Protein AF-A0A1F4VF10-F1 (afdb_monomer_lite)

Structure (mmCIF, N/CA/C/O backbone):
data_AF-A0A1F4VF10-F1
#
_entry.id   AF-A0A1F4VF10-F1
#
loop_
_atom_site.group_PDB
_atom_site.id
_atom_site.type_symbol
_atom_site.label_atom_id
_atom_site.label_alt_id
_atom_site.label_comp_id
_atom_site.label_asym_id
_atom_site.label_entity_id
_atom_site.label_seq_id
_atom_site.pdbx_PDB_ins_code
_atom_site.Cartn_x
_atom_site.Cartn_y
_atom_site.Cartn_z
_atom_site.occupancy
_atom_site.B_iso_or_equiv
_atom_site.auth_seq_id
_atom_site.auth_comp_id
_atom_site.auth_asym_id
_atom_site.auth_atom_id
_atom_site.pdbx_PDB_model_num
ATOM 1 N N . MET A 1 1 ? -15.965 2.849 -6.035 1.00 57.81 1 MET A N 1
ATOM 2 C CA . MET A 1 1 ? -14.931 1.849 -5.709 1.00 57.81 1 MET A CA 1
ATOM 3 C C . MET A 1 1 ? -14.723 1.937 -4.213 1.00 57.81 1 MET A C 1
ATOM 5 O O . MET A 1 1 ? -14.448 3.036 -3.745 1.00 57.81 1 MET A O 1
ATOM 9 N N . ASP A 1 2 ? -14.997 0.861 -3.481 1.00 72.56 2 ASP A N 1
ATOM 10 C CA . ASP A 1 2 ? -14.744 0.811 -2.038 1.00 72.56 2 ASP A CA 1
ATOM 11 C C . ASP A 1 2 ? -13.236 0.696 -1.754 1.00 72.56 2 ASP A C 1
ATOM 13 O O . ASP A 1 2 ? -12.443 0.349 -2.637 1.00 72.56 2 ASP A O 1
ATOM 17 N N . ALA A 1 3 ? -12.830 1.033 -0.529 1.00 69.44 3 ALA A N 1
ATOM 18 C CA . ALA A 1 3 ? -11.419 1.080 -0.165 1.00 69.44 3 ALA A CA 1
ATOM 19 C C . ALA A 1 3 ? -10.743 -0.300 -0.197 1.00 69.44 3 ALA A C 1
ATOM 21 O O . ALA A 1 3 ? -9.562 -0.397 -0.534 1.00 69.44 3 ALA A O 1
ATOM 22 N N . ARG A 1 4 ? -11.507 -1.375 0.034 1.00 74.56 4 ARG A N 1
ATOM 23 C CA . ARG A 1 4 ? -11.015 -2.759 -0.040 1.00 74.56 4 ARG A CA 1
ATOM 24 C C . ARG A 1 4 ? -10.685 -3.185 -1.468 1.00 74.56 4 ARG A C 1
ATOM 26 O O . ARG A 1 4 ? -9.649 -3.800 -1.697 1.00 74.56 4 ARG A O 1
ATOM 33 N N . THR A 1 5 ? -11.493 -2.782 -2.444 1.00 74.31 5 THR A N 1
ATOM 34 C CA . THR A 1 5 ? -11.225 -2.975 -3.878 1.00 74.31 5 THR A CA 1
ATOM 35 C C . THR A 1 5 ? -9.927 -2.278 -4.285 1.00 74.31 5 THR A C 1
ATOM 37 O O . THR A 1 5 ? -9.185 -2.763 -5.133 1.00 74.31 5 THR A O 1
ATOM 40 N N . GLY A 1 6 ? -9.608 -1.150 -3.648 1.00 76.06 6 GLY A N 1
ATOM 41 C CA . GLY A 1 6 ? -8.337 -0.466 -3.839 1.00 76.06 6 GLY A CA 1
ATOM 42 C C . GLY A 1 6 ? -7.126 -1.270 -3.368 1.00 76.06 6 GLY A C 1
ATOM 43 O O . GLY A 1 6 ? -6.116 -1.311 -4.065 1.00 76.06 6 GLY A O 1
ATOM 44 N N . VAL A 1 7 ? -7.230 -1.948 -2.224 1.00 81.25 7 VAL A N 1
ATOM 45 C CA . VAL A 1 7 ? -6.156 -2.800 -1.681 1.00 81.25 7 VAL A CA 1
ATOM 46 C C . VAL A 1 7 ? -5.878 -4.008 -2.580 1.00 81.25 7 VAL A C 1
ATOM 48 O O . VAL A 1 7 ? -4.719 -4.389 -2.747 1.00 81.25 7 VAL A O 1
ATOM 51 N N . GLN A 1 8 ? -6.900 -4.537 -3.264 1.00 88.19 8 GLN A N 1
ATOM 52 C CA . GLN A 1 8 ? -6.737 -5.631 -4.232 1.00 88.19 8 GLN A CA 1
ATOM 53 C C . GLN A 1 8 ? -5.778 -5.291 -5.380 1.00 88.19 8 GLN A C 1
ATOM 55 O O . GLN A 1 8 ? -5.195 -6.199 -5.968 1.00 88.19 8 GLN A O 1
ATOM 60 N N . PHE A 1 9 ? -5.560 -4.008 -5.688 1.00 92.25 9 PHE A N 1
ATOM 61 C CA . PHE A 1 9 ? -4.565 -3.601 -6.680 1.00 92.25 9 PHE A CA 1
ATOM 62 C C . PHE A 1 9 ? -3.141 -3.989 -6.285 1.00 92.25 9 PHE A C 1
ATOM 64 O O . PHE A 1 9 ? -2.378 -4.420 -7.145 1.00 92.25 9 PHE A O 1
ATOM 71 N N . LEU A 1 10 ? -2.783 -3.877 -5.003 1.00 94.31 10 LEU A N 1
ATOM 72 C CA . LEU A 1 10 ? -1.461 -4.287 -4.525 1.00 94.31 10 LEU A CA 1
ATOM 73 C C . LEU A 1 10 ? -1.316 -5.812 -4.589 1.00 94.31 10 LEU A C 1
ATOM 75 O O . LEU A 1 10 ? -0.315 -6.310 -5.098 1.00 94.31 10 LEU A O 1
ATOM 79 N N . THR A 1 11 ? -2.351 -6.549 -4.174 1.00 92.50 11 THR A N 1
ATOM 80 C CA . THR A 1 11 ? -2.385 -8.016 -4.279 1.00 92.50 11 THR A CA 1
ATOM 81 C C . THR A 1 11 ? -2.278 -8.495 -5.727 1.00 92.50 11 THR A C 1
ATOM 83 O O . THR A 1 11 ? -1.568 -9.458 -6.000 1.00 92.50 11 THR A O 1
ATOM 86 N N . LEU A 1 12 ? -2.969 -7.837 -6.663 1.00 92.50 12 LEU A N 1
ATOM 87 C CA . LEU A 1 12 ? -2.910 -8.173 -8.085 1.00 92.50 12 LEU A CA 1
ATOM 88 C C . LEU A 1 12 ? -1.492 -7.995 -8.630 1.00 92.50 12 LEU A C 1
ATOM 90 O O . LEU A 1 12 ? -0.951 -8.921 -9.225 1.00 92.50 12 LEU A O 1
ATOM 94 N N . LEU A 1 13 ? -0.873 -6.837 -8.378 1.00 94.31 13 LEU A N 1
ATOM 95 C CA . LEU A 1 13 ? 0.493 -6.572 -8.833 1.00 94.31 13 LEU A CA 1
ATOM 96 C C . LEU A 1 13 ? 1.496 -7.583 -8.268 1.00 94.31 13 LEU A C 1
ATOM 98 O O . LEU A 1 13 ? 2.427 -7.967 -8.975 1.00 94.31 13 LEU A O 1
ATOM 102 N N . TYR A 1 14 ? 1.312 -8.003 -7.014 1.00 93.19 14 TYR A N 1
ATOM 103 C CA . TYR A 1 14 ? 2.162 -9.006 -6.379 1.00 93.19 14 TYR A CA 1
ATOM 104 C C . TYR A 1 14 ? 2.003 -10.378 -7.048 1.00 93.19 14 TYR A C 1
ATOM 106 O O . TYR A 1 14 ? 2.986 -10.985 -7.463 1.00 93.19 14 TYR A O 1
ATOM 114 N N . LYS A 1 15 ? 0.759 -10.833 -7.256 1.00 92.50 15 LYS A N 1
ATOM 115 C CA . LYS A 1 15 ? 0.464 -12.110 -7.934 1.00 92.50 15 LYS A CA 1
ATOM 116 C C . LYS A 1 15 ? 0.933 -12.147 -9.389 1.00 92.50 15 LYS A C 1
ATOM 118 O O . LYS A 1 15 ? 1.318 -13.204 -9.876 1.00 92.50 15 LYS A O 1
ATOM 123 N N . GLU A 1 16 ? 0.914 -11.009 -10.077 1.00 93.75 16 GLU A N 1
ATOM 124 C CA . GLU A 1 16 ? 1.448 -10.866 -11.437 1.00 93.75 16 GLU A CA 1
ATOM 125 C C . GLU A 1 16 ? 2.988 -10.773 -11.476 1.00 93.75 16 GLU A C 1
ATOM 127 O O . GLU A 1 16 ? 3.564 -10.669 -12.557 1.00 93.75 16 GLU A O 1
ATOM 132 N N . GLY A 1 17 ? 3.673 -10.770 -10.324 1.00 93.44 17 GLY A N 1
ATOM 133 C CA . GLY A 1 17 ? 5.131 -10.631 -10.239 1.00 93.44 17 GLY A CA 1
ATOM 134 C C . GLY A 1 17 ? 5.647 -9.246 -10.640 1.00 93.44 17 GLY A C 1
ATOM 135 O O . GLY A 1 17 ? 6.832 -9.071 -10.920 1.00 93.44 17 GLY A O 1
ATOM 136 N N . ARG A 1 18 ? 4.766 -8.242 -10.694 1.00 94.88 18 ARG A N 1
ATOM 137 C CA . ARG A 1 18 ? 5.110 -6.862 -11.078 1.00 94.88 18 ARG A CA 1
ATOM 138 C C . ARG A 1 18 ? 5.703 -6.083 -9.915 1.00 94.88 18 ARG A C 1
ATOM 140 O O . ARG A 1 18 ? 6.470 -5.138 -10.122 1.00 94.88 18 ARG A O 1
ATOM 147 N N . VAL A 1 19 ? 5.363 -6.485 -8.697 1.00 94.38 19 VAL A N 1
ATOM 148 C CA . VAL A 1 19 ? 5.940 -5.989 -7.448 1.00 94.38 19 VAL A CA 1
ATOM 149 C C . VAL A 1 19 ? 6.294 -7.167 -6.545 1.00 94.38 19 VAL A C 1
ATOM 151 O O . VAL A 1 19 ? 5.692 -8.231 -6.667 1.00 94.38 19 VAL A O 1
ATOM 154 N N . ASP A 1 20 ? 7.278 -6.987 -5.672 1.00 94.31 20 ASP A N 1
ATOM 155 C CA . ASP A 1 20 ? 7.726 -8.011 -4.723 1.00 94.31 20 ASP A CA 1
ATOM 156 C C . ASP A 1 20 ? 7.322 -7.682 -3.271 1.00 94.31 20 ASP A C 1
ATOM 158 O O . ASP A 1 20 ? 6.667 -6.675 -2.999 1.00 94.31 20 ASP A O 1
ATOM 162 N N . GLY A 1 21 ? 7.709 -8.529 -2.312 1.00 93.25 21 GLY A N 1
ATOM 163 C CA . GLY A 1 21 ? 7.387 -8.308 -0.896 1.00 93.25 21 GLY A CA 1
ATOM 164 C C . GLY A 1 21 ? 7.982 -7.010 -0.331 1.00 93.25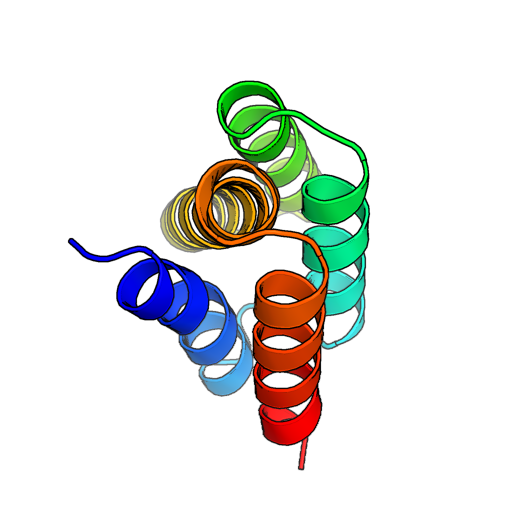 21 GLY A C 1
ATOM 165 O O . GLY A 1 21 ? 7.379 -6.373 0.529 1.00 93.25 21 GLY A O 1
ATOM 166 N N . LYS A 1 22 ? 9.124 -6.537 -0.854 1.00 95.31 22 LYS A N 1
ATOM 167 C CA . LYS A 1 22 ? 9.718 -5.258 -0.423 1.00 95.31 22 LYS A CA 1
ATOM 168 C C . LYS A 1 22 ? 8.901 -4.078 -0.930 1.00 95.31 22 LYS A C 1
ATOM 170 O O . LYS A 1 22 ? 8.705 -3.115 -0.190 1.00 95.31 22 LYS A O 1
ATOM 175 N N . ASP A 1 23 ? 8.419 -4.161 -2.167 1.00 96.06 23 ASP A N 1
ATOM 176 C CA . ASP A 1 23 ? 7.500 -3.176 -2.730 1.00 96.06 23 ASP A CA 1
ATOM 177 C C . ASP A 1 23 ? 6.207 -3.104 -1.879 1.00 96.06 23 ASP A C 1
ATOM 179 O O . ASP A 1 23 ? 5.727 -2.008 -1.578 1.00 96.06 23 ASP A O 1
ATOM 183 N N . ILE A 1 24 ? 5.668 -4.248 -1.431 1.00 96.00 24 ILE A N 1
ATOM 184 C CA . ILE A 1 24 ? 4.478 -4.303 -0.557 1.00 96.00 24 ILE A CA 1
ATOM 185 C C . ILE A 1 24 ? 4.745 -3.670 0.811 1.00 96.00 24 ILE A C 1
ATOM 187 O O . ILE A 1 24 ? 3.986 -2.795 1.234 1.00 96.00 24 ILE A O 1
ATOM 191 N N . GLU A 1 25 ? 5.845 -4.022 1.476 1.00 96.44 25 GLU A N 1
ATOM 192 C CA . GLU A 1 25 ? 6.224 -3.393 2.747 1.00 96.44 25 GLU A CA 1
ATOM 193 C C . GLU A 1 25 ? 6.404 -1.879 2.598 1.00 96.44 25 GLU A C 1
ATOM 195 O O . GLU A 1 25 ? 5.981 -1.104 3.462 1.00 96.44 25 GLU A O 1
ATOM 200 N N . LYS A 1 26 ? 6.933 -1.424 1.455 1.00 97.62 26 LYS A N 1
ATOM 201 C CA . LYS A 1 26 ? 7.055 0.008 1.182 1.00 97.62 26 LYS A CA 1
ATOM 202 C C . LYS A 1 26 ? 5.700 0.694 1.011 1.00 97.62 26 LYS A C 1
ATOM 204 O O . LYS A 1 26 ? 5.526 1.818 1.488 1.00 97.62 26 LYS A O 1
ATOM 209 N N . ALA A 1 27 ? 4.730 0.045 0.364 1.00 97.06 27 ALA A N 1
ATOM 210 C CA . ALA A 1 27 ? 3.361 0.554 0.282 1.00 97.06 27 ALA A CA 1
ATOM 211 C C . ALA A 1 27 ? 2.740 0.714 1.679 1.00 97.06 27 ALA A C 1
ATOM 213 O O . ALA A 1 27 ? 2.155 1.759 1.978 1.00 97.06 27 ALA A O 1
ATOM 214 N N . ILE A 1 28 ? 2.917 -0.284 2.548 1.00 97.00 28 ILE A N 1
ATOM 215 C CA . ILE A 1 28 ? 2.406 -0.279 3.926 1.00 97.00 28 ILE A CA 1
ATOM 216 C C . ILE A 1 28 ? 3.029 0.870 4.729 1.00 97.00 28 ILE A C 1
ATOM 218 O O . ILE A 1 28 ? 2.305 1.647 5.354 1.00 97.00 28 ILE A O 1
ATOM 222 N N . GLU A 1 29 ? 4.351 1.045 4.653 1.00 98.00 29 GLU A N 1
ATOM 223 C CA . GLU A 1 29 ? 5.076 2.147 5.302 1.00 98.00 29 GLU A CA 1
ATOM 224 C C . GLU A 1 29 ? 4.541 3.525 4.861 1.00 98.00 29 GLU A C 1
ATOM 226 O O . GLU A 1 29 ? 4.273 4.411 5.683 1.00 98.00 29 GLU A O 1
ATOM 231 N N . ILE A 1 30 ? 4.340 3.711 3.552 1.00 97.94 30 ILE A N 1
ATOM 232 C CA . ILE A 1 30 ? 3.816 4.958 2.979 1.00 97.94 30 ILE A CA 1
ATOM 233 C C . ILE A 1 30 ? 2.373 5.210 3.438 1.00 97.94 30 ILE A C 1
ATOM 235 O O . ILE A 1 30 ? 2.020 6.343 3.775 1.00 97.94 30 ILE A O 1
ATOM 239 N N . ALA A 1 31 ? 1.525 4.182 3.443 1.00 97.38 31 ALA A N 1
ATOM 240 C CA . ALA A 1 31 ? 0.125 4.303 3.837 1.00 97.38 31 ALA A CA 1
ATOM 241 C C . ALA A 1 31 ? -0.051 4.561 5.345 1.00 97.38 31 ALA A C 1
ATOM 243 O O . ALA A 1 31 ? -0.927 5.334 5.745 1.00 97.38 31 ALA A O 1
ATOM 244 N N . GLY A 1 32 ? 0.811 3.967 6.175 1.00 96.88 32 GLY A N 1
ATOM 2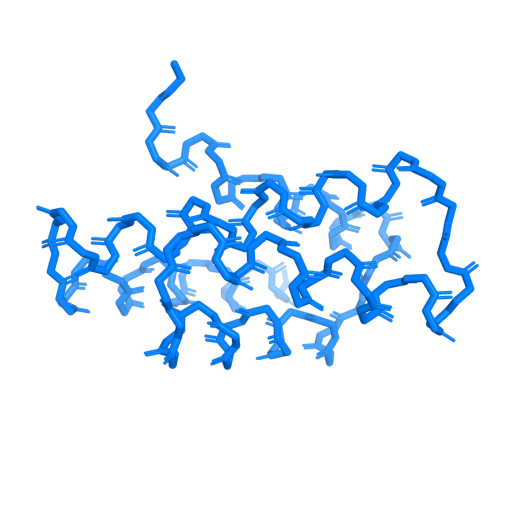45 C CA . GLY A 1 32 ? 0.812 4.155 7.626 1.00 96.88 32 GLY A CA 1
ATOM 246 C C . GLY A 1 32 ? 1.237 5.560 8.059 1.00 96.88 32 GLY A C 1
ATOM 247 O O . GLY A 1 32 ? 0.746 6.082 9.057 1.00 96.88 32 GLY A O 1
ATOM 248 N N . SER A 1 33 ? 2.110 6.212 7.287 1.00 96.44 33 SER A N 1
ATOM 249 C CA . SER A 1 33 ? 2.735 7.484 7.678 1.00 96.44 33 SER A CA 1
ATOM 250 C C . SER A 1 33 ? 2.150 8.731 7.005 1.00 96.44 33 SER A C 1
ATOM 252 O O . SER A 1 33 ? 2.350 9.841 7.501 1.00 96.44 33 SER A O 1
ATOM 254 N N . LYS A 1 34 ? 1.441 8.594 5.878 1.00 96.56 34 LYS A N 1
ATOM 255 C CA . LYS A 1 34 ? 0.999 9.737 5.056 1.00 96.56 34 LYS A CA 1
ATOM 256 C C . LYS A 1 34 ? -0.521 9.824 4.907 1.00 96.56 34 LYS A C 1
ATOM 258 O O . LYS A 1 34 ? -1.259 8.885 5.202 1.00 96.56 34 LYS A O 1
ATOM 263 N N . SER A 1 35 ? -0.993 10.999 4.483 1.00 97.00 35 SER A N 1
ATOM 264 C CA . SER A 1 35 ? -2.383 11.204 4.063 1.00 97.00 35 SER A CA 1
ATOM 265 C C . SER A 1 35 ? -2.635 10.536 2.704 1.00 97.00 35 SER A C 1
ATOM 267 O O . SER A 1 35 ? -1.689 10.400 1.931 1.00 97.00 35 SER A O 1
ATOM 269 N N . PRO A 1 36 ? -3.886 10.192 2.343 1.00 96.88 36 PRO A N 1
ATOM 270 C CA . PRO A 1 36 ? -4.173 9.491 1.089 1.00 96.88 36 PRO A CA 1
ATOM 271 C C . PRO A 1 36 ? -3.572 10.128 -0.173 1.00 96.88 36 PRO A C 1
ATOM 273 O O . PRO A 1 36 ? -3.028 9.419 -1.018 1.00 96.88 36 PRO A O 1
ATOM 276 N N . SER A 1 37 ? -3.636 11.456 -0.305 1.00 97.06 37 SER A N 1
ATOM 277 C CA . SER A 1 37 ? -3.045 12.156 -1.454 1.00 97.06 37 SER A CA 1
ATOM 278 C C . SER A 1 37 ? -1.517 12.063 -1.446 1.00 97.06 37 SER A C 1
ATOM 280 O O . SER A 1 37 ? -0.921 11.687 -2.448 1.00 97.06 37 SER A O 1
ATOM 282 N N . ALA A 1 38 ? -0.882 12.302 -0.296 1.00 97.94 38 ALA A N 1
ATOM 283 C CA . ALA A 1 38 ? 0.571 12.204 -0.174 1.00 97.94 38 ALA A CA 1
ATOM 284 C C . ALA A 1 38 ? 1.082 10.759 -0.334 1.00 97.94 38 ALA A C 1
ATOM 286 O O . ALA A 1 38 ? 2.184 10.544 -0.835 1.00 97.94 38 ALA A O 1
ATOM 287 N N . SER A 1 39 ? 0.288 9.762 0.066 1.00 97.88 39 SER A N 1
ATOM 288 C CA . SER A 1 39 ? 0.575 8.345 -0.158 1.00 97.88 39 SER A CA 1
ATOM 289 C C . SER A 1 39 ? 0.563 7.993 -1.644 1.00 97.88 39 SER A C 1
ATOM 291 O O . SER A 1 39 ? 1.435 7.251 -2.088 1.00 97.88 39 SER A O 1
ATOM 293 N N . PHE A 1 40 ? -0.373 8.552 -2.420 1.00 97.69 40 PHE A N 1
ATOM 294 C CA . PHE A 1 40 ? -0.423 8.372 -3.873 1.00 97.69 40 PHE A CA 1
ATOM 295 C C . PHE A 1 40 ? 0.856 8.886 -4.544 1.00 97.69 40 PHE A C 1
ATOM 297 O O . PHE A 1 40 ? 1.520 8.140 -5.265 1.00 97.69 40 PHE A O 1
ATOM 304 N N . ASP A 1 41 ? 1.235 10.133 -4.255 1.00 98.00 41 ASP A N 1
ATOM 305 C CA . ASP A 1 41 ? 2.403 10.768 -4.869 1.00 98.00 41 ASP A CA 1
ATOM 306 C C . ASP A 1 41 ? 3.706 10.059 -4.474 1.00 98.00 41 ASP A C 1
ATOM 308 O O . ASP A 1 41 ? 4.544 9.768 -5.329 1.00 98.00 41 ASP A O 1
ATOM 312 N N . ALA A 1 42 ? 3.861 9.711 -3.191 1.00 98.19 42 ALA A N 1
ATOM 313 C CA . ALA A 1 42 ? 5.047 9.015 -2.693 1.00 98.19 42 ALA A CA 1
ATOM 314 C C . ALA A 1 42 ? 5.201 7.611 -3.302 1.00 98.19 42 ALA A C 1
ATOM 316 O O . ALA A 1 42 ? 6.301 7.226 -3.699 1.00 98.19 42 ALA A O 1
ATOM 317 N N . ALA A 1 43 ? 4.107 6.856 -3.414 1.00 97.62 43 ALA A N 1
ATOM 318 C CA . ALA A 1 43 ? 4.106 5.525 -4.015 1.00 97.62 43 ALA A CA 1
ATOM 319 C C . ALA A 1 43 ? 4.364 5.572 -5.533 1.00 97.62 43 ALA A C 1
ATOM 321 O O . ALA A 1 43 ? 5.091 4.733 -6.078 1.00 97.62 43 ALA A O 1
ATOM 322 N N . GLY A 1 44 ? 3.819 6.585 -6.212 1.00 97.06 44 GLY A N 1
ATOM 323 C CA . GLY A 1 44 ? 4.107 6.858 -7.617 1.00 97.06 44 GLY A CA 1
ATOM 324 C C . GLY A 1 44 ? 5.571 7.245 -7.846 1.00 97.06 44 GLY A C 1
ATOM 325 O O . GLY A 1 44 ? 6.192 6.772 -8.795 1.00 97.06 44 GLY A O 1
ATOM 326 N N . LEU A 1 45 ? 6.171 8.055 -6.974 1.00 97.62 45 LEU A N 1
ATOM 327 C CA . LEU A 1 45 ? 7.597 8.371 -7.069 1.00 97.62 45 LEU A CA 1
ATOM 328 C C . LEU A 1 45 ? 8.465 7.127 -6.834 1.00 97.62 45 LEU A C 1
ATOM 330 O O . LEU A 1 45 ? 9.374 6.863 -7.617 1.00 97.62 45 LEU A O 1
ATOM 334 N N . TYR A 1 46 ? 8.153 6.338 -5.804 1.00 97.62 46 TYR A N 1
ATOM 335 C CA . TYR A 1 46 ? 8.880 5.111 -5.477 1.00 97.62 46 TYR A CA 1
ATOM 336 C C . TYR A 1 46 ? 8.954 4.140 -6.664 1.00 97.62 46 TYR A C 1
ATOM 338 O O . TYR A 1 46 ? 10.041 3.768 -7.099 1.00 97.62 46 TYR A O 1
ATOM 346 N N . THR A 1 47 ? 7.810 3.779 -7.248 1.00 96.38 47 THR A N 1
ATOM 347 C CA . THR A 1 47 ? 7.777 2.810 -8.358 1.00 96.38 47 THR A CA 1
ATOM 348 C C . THR A 1 47 ? 8.424 3.337 -9.641 1.00 96.38 47 THR A C 1
ATOM 350 O O . THR A 1 47 ? 9.007 2.551 -10.386 1.00 96.38 47 THR A O 1
ATOM 353 N N . ARG A 1 48 ? 8.394 4.659 -9.885 1.00 94.38 48 ARG A N 1
ATOM 354 C CA . ARG A 1 48 ? 9.172 5.299 -10.966 1.00 94.38 48 ARG A CA 1
ATOM 355 C C . ARG A 1 48 ? 10.672 5.112 -10.769 1.00 94.38 48 ARG A C 1
ATOM 357 O O . ARG A 1 48 ? 11.361 4.760 -11.718 1.00 94.38 48 ARG A O 1
ATOM 364 N N . LEU A 1 49 ? 11.169 5.329 -9.550 1.00 96.50 49 LEU A N 1
ATOM 365 C CA . LEU A 1 49 ? 12.589 5.153 -9.226 1.00 96.50 49 LEU A CA 1
ATOM 366 C C . LEU A 1 49 ? 13.034 3.690 -9.353 1.00 96.50 49 LEU A C 1
ATOM 368 O O . LEU A 1 49 ? 14.168 3.430 -9.736 1.00 96.50 49 LEU A O 1
ATOM 372 N N . MET A 1 50 ? 12.124 2.747 -9.105 1.00 94.81 50 MET A N 1
ATOM 373 C CA . MET A 1 50 ? 12.344 1.311 -9.316 1.00 94.81 50 MET A CA 1
ATOM 374 C C . MET A 1 50 ? 12.233 0.878 -10.791 1.00 94.81 50 MET A C 1
ATOM 376 O O . MET A 1 50 ? 12.321 -0.312 -11.083 1.00 94.81 50 MET A O 1
ATOM 380 N N . GLY A 1 51 ? 12.009 1.811 -11.725 1.00 94.94 51 GLY A N 1
ATOM 381 C CA . GLY A 1 51 ? 11.931 1.524 -13.160 1.00 94.94 51 GLY A CA 1
ATOM 382 C C . GLY A 1 51 ? 10.693 0.729 -13.586 1.00 94.94 51 GLY A C 1
ATOM 383 O O . GLY A 1 51 ? 10.701 0.116 -14.652 1.00 94.94 51 GLY A O 1
ATOM 384 N N . LYS A 1 52 ? 9.631 0.711 -12.770 1.00 94.12 52 LYS A N 1
ATOM 385 C CA . LYS A 1 52 ? 8.382 0.008 -13.098 1.00 94.12 52 LYS A CA 1
ATOM 386 C C . LYS A 1 52 ? 7.619 0.768 -14.192 1.00 94.12 52 LYS A C 1
ATOM 388 O O . LYS A 1 52 ? 7.669 1.997 -14.262 1.00 94.12 52 LYS A O 1
ATOM 393 N N . ASP A 1 53 ? 6.868 0.047 -15.021 1.00 95.81 53 ASP A N 1
ATOM 394 C CA . ASP A 1 53 ? 6.071 0.652 -16.091 1.00 95.81 53 ASP A CA 1
ATOM 395 C C . ASP A 1 53 ? 4.924 1.535 -15.555 1.00 95.81 53 ASP A C 1
ATOM 397 O O . ASP A 1 53 ? 4.522 1.457 -14.389 1.00 95.81 53 ASP A O 1
ATOM 401 N N . GLN A 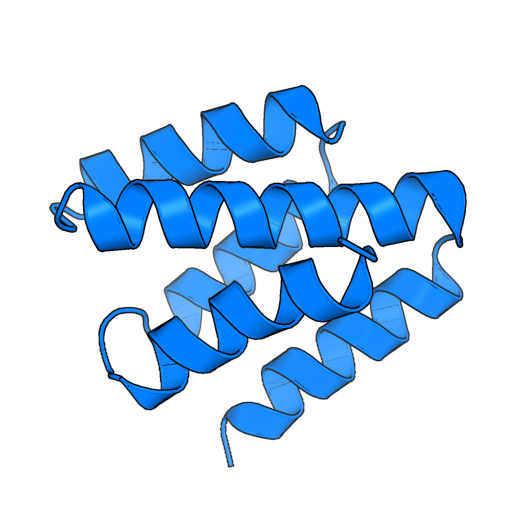1 54 ? 4.358 2.371 -16.429 1.00 95.00 54 GLN A N 1
ATOM 402 C CA . GLN A 1 54 ? 3.326 3.346 -16.065 1.00 95.00 54 GLN A CA 1
ATOM 403 C C . GLN A 1 54 ? 2.059 2.709 -15.468 1.00 95.00 54 GLN A C 1
ATOM 405 O O . GLN A 1 54 ? 1.438 3.301 -14.581 1.00 95.00 54 GLN A O 1
ATOM 410 N N . MET A 1 55 ? 1.666 1.515 -15.919 1.00 95.31 55 MET A N 1
ATOM 411 C CA . MET A 1 55 ? 0.480 0.840 -15.399 1.00 95.31 55 MET A CA 1
ATOM 412 C C . MET A 1 55 ? 0.746 0.254 -14.009 1.00 95.31 55 MET A C 1
ATOM 414 O O . MET A 1 55 ? -0.105 0.404 -13.128 1.00 95.31 55 MET A O 1
ATOM 418 N N . THR A 1 56 ? 1.931 -0.328 -13.776 1.00 95.75 56 THR A N 1
ATOM 419 C CA . THR A 1 56 ? 2.364 -0.739 -12.425 1.00 95.75 56 THR A CA 1
ATOM 420 C C . THR A 1 56 ? 2.370 0.466 -11.494 1.00 95.75 56 THR A C 1
ATOM 422 O O . THR A 1 56 ? 1.794 0.413 -10.412 1.00 95.75 56 THR A O 1
ATOM 425 N N . ASN A 1 57 ? 2.956 1.579 -11.940 1.00 96.75 57 ASN A N 1
ATOM 426 C CA . ASN A 1 57 ? 3.062 2.811 -11.168 1.00 96.75 57 ASN A CA 1
ATOM 427 C C . ASN A 1 57 ? 1.702 3.327 -10.681 1.00 96.75 57 ASN A C 1
ATOM 429 O O . ASN A 1 57 ? 1.501 3.535 -9.485 1.00 96.75 57 ASN A O 1
ATOM 433 N N . LEU A 1 58 ? 0.756 3.505 -11.608 1.00 96.06 58 LEU A N 1
ATOM 434 C CA . LEU A 1 58 ? -0.572 4.027 -11.294 1.00 96.06 58 LEU A CA 1
ATOM 435 C C . LEU A 1 58 ? -1.365 3.067 -10.408 1.00 96.06 58 LEU A C 1
ATOM 437 O O . LEU A 1 58 ? -2.033 3.505 -9.472 1.00 96.06 58 LEU A O 1
ATOM 441 N N . THR A 1 59 ? -1.300 1.770 -10.701 1.00 96.06 59 THR A N 1
ATOM 442 C CA . THR A 1 59 ? -2.008 0.734 -9.940 1.00 96.06 59 THR A CA 1
ATOM 443 C C . THR A 1 59 ? -1.469 0.649 -8.511 1.00 96.06 59 THR A C 1
ATOM 445 O O . THR A 1 59 ? -2.251 0.670 -7.561 1.00 96.06 59 THR A O 1
ATOM 448 N N . PHE A 1 60 ? -0.145 0.686 -8.346 1.00 97.19 60 PHE A N 1
ATOM 449 C CA . PHE A 1 60 ? 0.518 0.690 -7.045 1.00 97.19 60 PHE A CA 1
ATOM 450 C C . PHE A 1 60 ? 0.179 1.953 -6.248 1.00 97.19 60 PHE A C 1
ATOM 452 O O . PHE A 1 60 ? -0.259 1.867 -5.105 1.00 97.19 60 PHE A O 1
ATOM 459 N N . ALA A 1 61 ? 0.282 3.134 -6.865 1.00 97.19 61 ALA A N 1
ATOM 460 C CA . ALA A 1 61 ? -0.057 4.398 -6.215 1.00 97.19 61 ALA A CA 1
ATOM 461 C C . ALA A 1 61 ? -1.523 4.449 -5.753 1.00 97.19 61 ALA A C 1
ATOM 463 O O . ALA A 1 61 ? -1.813 4.903 -4.643 1.00 97.19 61 ALA A O 1
ATOM 464 N N . LYS A 1 62 ? -2.456 3.945 -6.574 1.00 96.06 62 LYS A N 1
ATOM 465 C CA . LYS A 1 62 ? -3.873 3.820 -6.196 1.00 96.06 62 LYS A CA 1
ATOM 466 C C . LYS A 1 62 ? -4.058 2.870 -5.019 1.00 96.06 62 LYS A C 1
ATOM 468 O O . LYS A 1 62 ? -4.774 3.226 -4.087 1.00 96.06 62 LYS A O 1
ATOM 473 N N . GLY A 1 63 ? -3.425 1.700 -5.054 1.00 96.38 63 GLY A N 1
ATOM 474 C CA . GLY A 1 63 ? -3.526 0.721 -3.976 1.00 96.38 63 GLY A CA 1
ATOM 475 C C . GLY A 1 63 ? -3.004 1.262 -2.647 1.00 96.38 63 GLY A C 1
ATOM 476 O O . GLY A 1 63 ? -3.713 1.230 -1.642 1.00 96.38 63 GLY A O 1
ATOM 477 N N . THR A 1 64 ? -1.830 1.893 -2.663 1.00 97.44 64 THR A N 1
ATOM 478 C CA . THR A 1 64 ? -1.237 2.535 -1.481 1.00 97.44 64 THR A CA 1
ATOM 479 C C . THR A 1 64 ? -2.103 3.675 -0.943 1.00 97.44 64 THR A C 1
ATOM 481 O O . THR A 1 64 ? -2.297 3.800 0.267 1.00 97.44 64 THR A O 1
ATOM 484 N N . ARG A 1 65 ? -2.685 4.495 -1.829 1.00 97.38 65 ARG A N 1
ATOM 485 C CA . ARG A 1 65 ? -3.646 5.535 -1.435 1.00 97.38 65 ARG A CA 1
ATOM 486 C C . ARG A 1 65 ? -4.864 4.944 -0.737 1.00 97.38 65 ARG A C 1
ATOM 488 O O . ARG A 1 65 ? -5.288 5.490 0.276 1.00 97.38 65 ARG A O 1
ATOM 495 N N . TRP A 1 66 ? -5.447 3.879 -1.277 1.00 96.44 66 TRP A N 1
ATOM 496 C CA . TRP A 1 66 ? -6.628 3.256 -0.683 1.00 96.44 66 TRP A CA 1
ATOM 497 C C . TRP A 1 66 ? -6.332 2.624 0.672 1.00 96.44 66 TRP A C 1
ATOM 499 O O . TRP A 1 66 ? -7.129 2.781 1.590 1.00 96.44 66 TRP A O 1
AT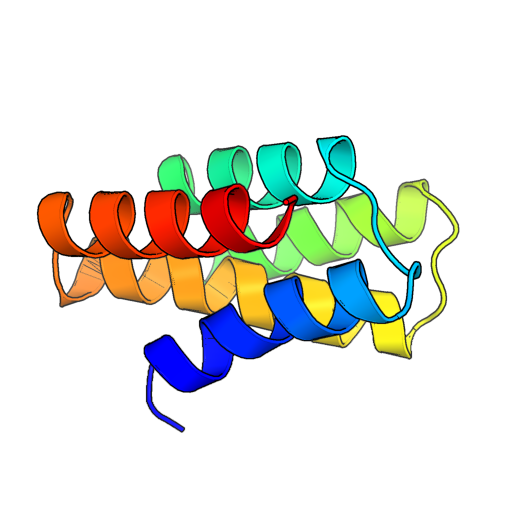OM 509 N N . LEU A 1 67 ? -5.152 2.033 0.845 1.00 95.88 67 LEU A N 1
ATOM 510 C CA . LEU A 1 67 ? -4.709 1.550 2.149 1.00 95.88 67 LEU A CA 1
ATOM 511 C C . LEU A 1 67 ? -4.621 2.700 3.180 1.00 95.88 67 LEU A C 1
ATOM 513 O O . LEU A 1 67 ? -5.073 2.562 4.314 1.00 95.88 67 LEU A O 1
ATOM 517 N N . ALA A 1 68 ? -4.143 3.880 2.768 1.00 96.69 68 ALA A N 1
ATOM 518 C CA . ALA A 1 68 ? -4.152 5.079 3.613 1.00 96.69 68 ALA A CA 1
ATOM 519 C C . ALA A 1 68 ? -5.570 5.624 3.884 1.00 96.69 68 ALA A C 1
ATOM 521 O O . ALA A 1 68 ? -5.811 6.211 4.940 1.00 96.69 68 ALA A O 1
ATOM 522 N N . VAL A 1 69 ? -6.514 5.444 2.949 1.00 96.31 69 VAL A N 1
ATOM 523 C CA . VAL A 1 69 ? -7.935 5.781 3.155 1.00 96.31 69 VAL A CA 1
ATOM 524 C C . VAL A 1 69 ? -8.544 4.890 4.230 1.00 96.31 69 VAL A C 1
ATOM 526 O O . VAL A 1 69 ? -9.187 5.428 5.121 1.00 96.31 69 VAL A O 1
ATOM 529 N N . ILE A 1 70 ? -8.288 3.577 4.206 1.00 95.38 70 ILE A N 1
ATOM 530 C CA . ILE A 1 70 ? -8.764 2.650 5.249 1.00 95.38 70 ILE A CA 1
ATOM 531 C C . ILE A 1 70 ? -8.287 3.125 6.622 1.00 95.38 70 ILE A C 1
ATOM 533 O O . ILE A 1 70 ? -9.096 3.297 7.527 1.00 95.38 70 ILE A O 1
ATOM 537 N N . ARG A 1 71 ? -6.995 3.444 6.768 1.00 95.75 71 ARG A N 1
ATOM 538 C CA . ARG A 1 71 ? -6.451 3.969 8.032 1.00 95.75 71 ARG A CA 1
ATOM 539 C C . ARG A 1 71 ? -7.167 5.233 8.509 1.00 95.75 71 ARG A C 1
ATOM 541 O O . ARG A 1 71 ? -7.430 5.378 9.698 1.00 95.75 71 ARG A O 1
ATOM 548 N N . ARG A 1 72 ? -7.448 6.161 7.591 1.00 95.69 72 ARG A N 1
ATOM 549 C CA . ARG A 1 72 ? -8.063 7.459 7.901 1.00 95.69 72 ARG A CA 1
ATOM 550 C C . ARG A 1 72 ? -9.555 7.343 8.229 1.00 95.69 72 ARG A C 1
ATOM 552 O O . ARG A 1 72 ? -10.000 7.992 9.168 1.00 95.69 72 ARG A O 1
ATOM 559 N N . ASP A 1 73 ? -10.300 6.567 7.444 1.00 95.62 73 ASP A N 1
ATOM 560 C CA . ASP A 1 73 ? -11.770 6.555 7.458 1.00 95.62 73 ASP A CA 1
ATOM 561 C C . ASP A 1 73 ? -12.335 5.387 8.279 1.00 95.62 73 ASP A C 1
ATOM 563 O O . ASP A 1 73 ? -13.368 5.535 8.926 1.00 95.62 73 ASP A O 1
ATOM 567 N N . GLU A 1 74 ? -11.654 4.237 8.281 1.00 93.88 74 GLU A N 1
ATOM 568 C CA . GLU A 1 74 ? -12.062 3.016 8.995 1.00 93.88 74 GLU A CA 1
ATOM 569 C C . GLU A 1 74 ? -11.221 2.761 10.264 1.00 93.88 74 GLU A C 1
ATOM 571 O O . GLU A 1 74 ? -11.590 1.942 11.107 1.00 93.88 74 GLU A O 1
ATOM 576 N N . GLY A 1 75 ? -10.111 3.486 10.431 1.00 94.19 75 GLY A N 1
ATOM 577 C CA . GLY A 1 75 ? -9.255 3.447 11.614 1.00 94.19 75 GLY A CA 1
ATOM 578 C C . GLY A 1 75 ? -8.121 2.419 11.557 1.00 94.19 75 GLY A C 1
ATOM 579 O O . GLY A 1 75 ? -7.960 1.646 10.612 1.00 94.19 75 GLY A O 1
ATOM 580 N N . GLU A 1 76 ? -7.308 2.419 12.615 1.00 94.62 76 GLU A N 1
ATOM 581 C CA . GLU A 1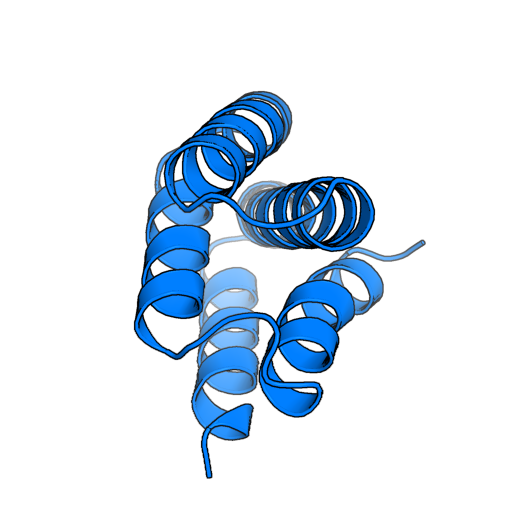 76 ? -6.060 1.647 12.688 1.00 94.62 76 GLU A CA 1
ATOM 582 C C . GLU A 1 76 ? -6.286 0.125 12.665 1.00 94.62 76 GLU A C 1
ATOM 584 O O . GLU A 1 76 ? -5.529 -0.612 12.040 1.00 94.62 76 GLU A O 1
ATOM 589 N N . GLU A 1 77 ? -7.355 -0.364 13.295 1.00 94.62 77 GLU A N 1
ATOM 590 C CA . GLU A 1 77 ? -7.661 -1.800 13.325 1.00 94.62 77 GLU A CA 1
ATOM 591 C C . GLU A 1 77 ? -8.082 -2.334 11.947 1.00 94.62 77 GLU A C 1
ATOM 593 O O . GLU A 1 77 ? -7.709 -3.446 11.570 1.00 94.62 77 GLU A O 1
ATOM 598 N N . ALA A 1 78 ? -8.816 -1.540 11.161 1.00 94.12 78 ALA A N 1
ATOM 599 C CA . ALA A 1 78 ? -9.155 -1.894 9.784 1.00 94.12 78 ALA A CA 1
ATOM 600 C C . ALA A 1 78 ? -7.910 -1.884 8.885 1.00 94.12 78 ALA A C 1
ATOM 602 O O . ALA A 1 78 ? -7.733 -2.778 8.056 1.00 94.12 78 ALA A O 1
ATOM 603 N N . PHE A 1 79 ? -7.014 -0.915 9.094 1.00 95.06 79 PHE A N 1
ATOM 604 C CA . PHE A 1 79 ? -5.732 -0.84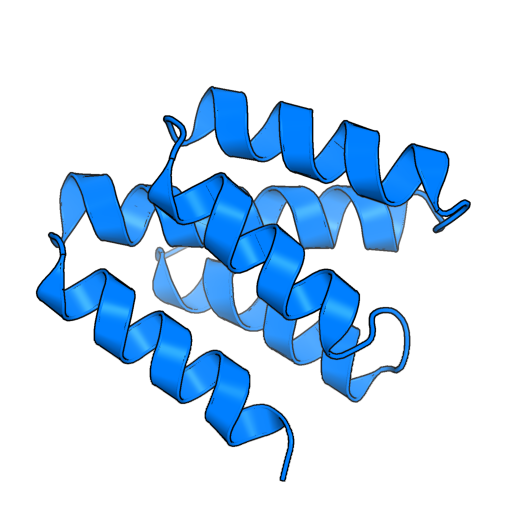7 8.400 1.00 95.06 79 PHE A CA 1
ATOM 605 C C . PHE A 1 79 ? -4.866 -2.082 8.678 1.00 95.06 79 PHE A C 1
ATOM 607 O O . PHE A 1 79 ? -4.402 -2.712 7.731 1.00 95.06 79 PHE A O 1
ATOM 614 N N . LYS A 1 80 ? -4.708 -2.490 9.945 1.00 94.81 80 LYS A N 1
ATOM 615 C CA . LYS A 1 80 ? -3.947 -3.699 10.308 1.00 94.81 80 LYS A CA 1
ATOM 616 C C . LYS A 1 80 ? -4.498 -4.957 9.643 1.00 94.81 80 LYS A C 1
ATOM 618 O O . LYS A 1 80 ? -3.717 -5.711 9.076 1.00 94.81 80 LYS A O 1
ATOM 623 N N . LYS A 1 81 ? -5.823 -5.147 9.633 1.00 93.25 81 LYS A N 1
ATOM 624 C CA . LYS A 1 81 ? -6.453 -6.287 8.944 1.00 93.25 81 LYS A CA 1
ATOM 625 C C . LYS A 1 81 ? -6.140 -6.297 7.448 1.00 93.25 81 LYS A C 1
ATOM 627 O O . LYS A 1 81 ? -5.753 -7.330 6.915 1.00 93.25 81 LYS A O 1
ATOM 632 N N . ALA A 1 82 ? -6.234 -5.145 6.783 1.00 92.88 82 ALA A N 1
ATOM 633 C CA . ALA A 1 82 ? -5.883 -5.034 5.368 1.00 92.88 82 ALA A CA 1
ATOM 634 C C . ALA A 1 82 ? -4.391 -5.333 5.109 1.00 92.88 82 ALA A C 1
ATOM 636 O O . ALA A 1 82 ? -4.045 -5.951 4.104 1.00 92.88 82 ALA A O 1
ATOM 637 N N . VAL A 1 83 ? -3.502 -4.929 6.023 1.00 93.75 83 VAL A N 1
ATOM 638 C CA . VAL A 1 83 ? -2.066 -5.254 5.970 1.00 93.75 83 VAL A CA 1
ATOM 639 C C . VAL A 1 83 ? -1.819 -6.756 6.155 1.00 93.75 83 VAL A C 1
ATOM 641 O O . VAL A 1 83 ? -1.011 -7.334 5.431 1.00 93.75 83 VAL A O 1
ATOM 644 N N . GLU A 1 84 ? -2.511 -7.403 7.093 1.00 91.75 84 GLU A N 1
ATOM 645 C CA . GLU A 1 84 ? -2.420 -8.853 7.301 1.00 91.75 84 GLU A CA 1
ATOM 646 C C . GLU A 1 84 ? -2.917 -9.637 6.084 1.00 91.75 84 GLU A C 1
ATOM 648 O O . GLU A 1 84 ? -2.273 -10.603 5.683 1.00 91.75 84 GLU A O 1
ATOM 653 N N . GLU A 1 85 ? -4.008 -9.204 5.450 1.00 88.94 85 GLU A N 1
ATOM 654 C CA . GLU A 1 85 ? -4.511 -9.800 4.206 1.00 88.94 85 GLU A CA 1
ATOM 655 C C . GLU A 1 85 ? -3.504 -9.661 3.053 1.00 88.94 85 GLU A C 1
ATOM 657 O O . GLU A 1 85 ? -3.284 -10.618 2.306 1.00 88.94 85 GLU A O 1
ATOM 662 N N . LEU A 1 86 ? -2.851 -8.498 2.928 1.00 88.25 86 LEU A N 1
ATOM 663 C CA . LEU A 1 86 ? -1.804 -8.261 1.929 1.00 88.25 86 LEU A CA 1
ATOM 664 C C . LEU A 1 86 ? -0.605 -9.199 2.115 1.00 88.25 86 LEU A C 1
ATOM 666 O O . LEU A 1 86 ? -0.190 -9.840 1.152 1.00 88.25 86 LEU A O 1
ATOM 670 N N . ARG A 1 87 ? -0.093 -9.315 3.346 1.00 85.81 87 ARG A N 1
ATOM 671 C CA . ARG A 1 87 ? 1.023 -10.216 3.696 1.00 85.81 87 ARG A CA 1
ATOM 672 C C . ARG A 1 87 ? 0.634 -11.692 3.616 1.00 85.81 87 ARG A C 1
ATOM 674 O O . ARG A 1 87 ? 1.432 -12.545 3.247 1.00 85.81 87 ARG A O 1
ATOM 681 N N . GLY A 1 88 ? -0.615 -12.022 3.934 1.00 75.25 88 GLY A N 1
ATOM 682 C CA . GLY A 1 88 ? -1.154 -13.377 3.804 1.00 75.25 88 GLY A CA 1
ATOM 683 C C . GLY A 1 88 ? -1.227 -13.864 2.354 1.00 75.25 88 GLY A C 1
ATOM 684 O O . GLY A 1 88 ? -1.203 -15.071 2.124 1.00 75.25 88 GLY A O 1
ATOM 685 N N . GLY A 1 89 ? -1.267 -12.942 1.386 1.00 61.81 89 GLY A N 1
ATOM 686 C CA . GLY A 1 89 ? -1.167 -13.231 -0.045 1.00 61.81 89 GLY A CA 1
ATOM 687 C C . GLY A 1 89 ? 0.241 -13.588 -0.541 1.00 61.81 89 GLY A C 1
ATOM 688 O O . GLY A 1 89 ? 0.374 -13.904 -1.720 1.00 61.81 89 GLY A O 1
ATOM 689 N N . GLU A 1 90 ? 1.263 -13.543 0.325 1.00 53.84 90 GLU A N 1
ATOM 690 C CA . GLU A 1 90 ? 2.645 -13.953 0.023 1.00 53.84 90 GLU A CA 1
ATOM 691 C C . GLU A 1 90 ? 2.883 -15.473 0.132 1.00 53.84 90 GLU A C 1
ATOM 693 O O . GLU A 1 90 ? 3.984 -15.941 -0.160 1.00 53.84 90 GLU A O 1
ATOM 698 N N . LYS A 1 91 ? 1.881 -16.244 0.580 1.00 46.06 91 LYS A N 1
ATOM 699 C CA . LYS A 1 91 ? 1.960 -17.706 0.750 1.00 46.06 91 LYS A CA 1
ATOM 700 C C . LYS A 1 91 ? 1.486 -18.496 -0.463 1.00 46.06 91 LYS A C 1
ATOM 702 O O . LYS A 1 91 ? 0.472 -18.099 -1.080 1.00 46.06 91 LYS A O 1
#

Secondary structure (DSSP, 8-state):
--HHHHHHHHHHHHHTTSS-HHHHHHHHHHHHHS-HHHHHHHHHHHHHHTT--HHHHHHHHHHHHHHHHIIIII-HHHHHHHHHHHHHTT-

Organism: NCBI:txid1802625

Radius of gyration: 11.51 Å; chains: 1; bounding box: 28×30×29 Å

Foldseek 3Di:
DALLVLLVLLLVCPVVVLDHPVLLVVLLVLLVPDALVSSLVVQLVVVVVVVRDPVNSNSRSSSSSSLNVCCVPVHDVSSVVSSVVSVVSND

pLDDT: mean 91.9, std 10.0, range [46.06, 98.19]

Sequence (91 aa):
MDARTGVQFLTLLYKEGRVDGKDIEKAIEIAGSKSPSASFDAAGLYTRLMGKDQMTNLTFAKGTRWLAVIRRDEGEEAFKKAVEELRGGEK